Protein AF-A0A2T2SKV2-F1 (afdb_monomer)

pLDDT: mean 93.71, std 6.04, range [60.0, 97.75]

Structure (mmCIF, N/CA/C/O backbone):
data_AF-A0A2T2SKV2-F1
#
_entry.id   AF-A0A2T2SKV2-F1
#
loop_
_atom_site.group_PDB
_atom_site.id
_atom_site.type_symbol
_atom_site.label_atom_id
_atom_site.label_alt_id
_atom_site.label_comp_id
_atom_site.label_asym_id
_atom_site.label_entity_id
_atom_site.label_seq_id
_atom_site.pdbx_PDB_ins_code
_atom_site.Cartn_x
_atom_site.Cartn_y
_atom_site.Cartn_z
_atom_site.occupancy
_atom_site.B_iso_or_equiv
_atom_site.auth_seq_id
_atom_site.auth_comp_id
_atom_site.auth_asym_id
_atom_site.auth_atom_id
_atom_site.pdbx_PDB_model_num
ATOM 1 N N . ILE A 1 1 ? 1.742 2.464 10.432 1.00 84.69 1 ILE A N 1
ATOM 2 C CA . ILE A 1 1 ? 1.224 1.492 11.428 1.00 84.69 1 ILE A CA 1
ATOM 3 C C . ILE A 1 1 ? 1.933 1.768 12.739 1.00 84.69 1 ILE A C 1
ATOM 5 O O . ILE A 1 1 ? 3.152 1.879 12.717 1.00 84.69 1 ILE A O 1
ATOM 9 N N . GLN A 1 2 ? 1.196 1.938 13.837 1.00 93.94 2 GLN A N 1
ATOM 10 C CA . GLN A 1 2 ? 1.778 2.129 15.170 1.00 93.94 2 GLN A CA 1
ATOM 11 C C . GLN A 1 2 ? 1.943 0.753 15.824 1.00 93.94 2 GLN A C 1
ATOM 13 O O . GLN A 1 2 ? 0.970 0.195 16.320 1.00 93.94 2 GLN A O 1
ATOM 18 N N . LYS A 1 3 ? 3.142 0.164 15.730 1.00 94.31 3 LYS A N 1
ATOM 19 C CA . LYS A 1 3 ? 3.377 -1.242 16.102 1.00 94.31 3 LYS A CA 1
ATOM 20 C C . LYS A 1 3 ? 3.103 -1.505 17.584 1.00 94.31 3 LYS A C 1
ATOM 22 O O . LYS A 1 3 ? 2.394 -2.457 17.886 1.00 94.31 3 LYS A O 1
ATOM 27 N N . ASP A 1 4 ? 3.579 -0.634 18.470 1.00 94.44 4 ASP A N 1
ATOM 28 C CA . ASP A 1 4 ? 3.432 -0.811 19.923 1.00 94.44 4 ASP A CA 1
ATOM 29 C C . ASP A 1 4 ? 1.962 -0.770 20.354 1.00 94.44 4 ASP A C 1
ATOM 31 O O . ASP A 1 4 ? 1.507 -1.639 21.091 1.00 94.44 4 ASP A O 1
ATOM 35 N N . VAL A 1 5 ? 1.181 0.154 19.783 1.00 96.31 5 VAL A N 1
ATOM 36 C CA . VAL A 1 5 ? -0.270 0.237 20.018 1.00 96.31 5 VAL A CA 1
ATOM 37 C C . VAL A 1 5 ? -0.974 -1.047 19.576 1.00 96.31 5 VAL A C 1
ATOM 39 O O . VAL A 1 5 ? -1.855 -1.539 20.272 1.00 96.31 5 VAL A O 1
ATOM 42 N N . VAL A 1 6 ? -0.592 -1.616 18.428 1.00 96.69 6 VAL A N 1
ATOM 43 C CA . VAL A 1 6 ? -1.162 -2.885 17.947 1.00 96.69 6 VAL A CA 1
ATOM 44 C C . VAL A 1 6 ? -0.802 -4.040 18.882 1.00 96.69 6 VAL A C 1
ATOM 46 O O 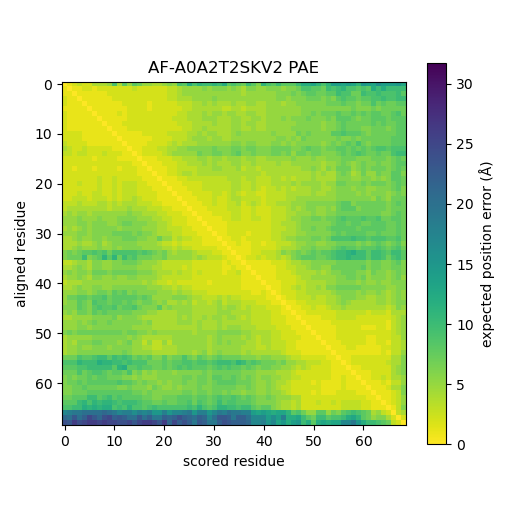. VAL A 1 6 ? -1.668 -4.864 19.166 1.00 96.69 6 VAL A O 1
ATOM 49 N N . ARG A 1 7 ? 0.440 -4.096 19.379 1.00 96.19 7 ARG A N 1
ATOM 50 C CA . ARG A 1 7 ? 0.873 -5.132 20.328 1.00 96.19 7 ARG A CA 1
ATOM 51 C C . ARG A 1 7 ? 0.051 -5.103 21.607 1.00 96.19 7 ARG A C 1
ATOM 53 O O . ARG A 1 7 ? -0.489 -6.135 21.980 1.00 96.19 7 ARG A O 1
ATOM 60 N N . GLU A 1 8 ? -0.082 -3.925 22.210 1.00 96.81 8 GLU A N 1
ATOM 61 C CA . GLU A 1 8 ? -0.854 -3.726 23.440 1.00 96.81 8 GLU A CA 1
ATOM 62 C C . GLU A 1 8 ? -2.349 -4.002 23.231 1.00 96.81 8 GLU A C 1
ATOM 64 O O . GLU A 1 8 ? -2.982 -4.651 24.053 1.00 96.81 8 GLU A O 1
ATOM 69 N N . THR A 1 9 ? -2.925 -3.537 22.118 1.00 97.75 9 THR A N 1
ATOM 70 C CA . THR A 1 9 ? -4.378 -3.629 21.882 1.00 97.75 9 THR A CA 1
ATOM 71 C C . THR A 1 9 ? -4.848 -5.052 21.576 1.00 97.75 9 THR A C 1
ATOM 73 O O . THR A 1 9 ? -5.983 -5.400 21.895 1.00 97.75 9 THR A O 1
ATOM 76 N N . TYR A 1 10 ? -4.016 -5.850 20.903 1.00 96.44 10 TYR A N 1
ATOM 77 C CA . TYR A 1 10 ? -4.399 -7.167 20.381 1.00 96.44 10 TYR A CA 1
ATOM 78 C C . TYR A 1 10 ? -3.580 -8.321 20.969 1.00 96.44 10 TYR A C 1
ATOM 80 O O . TYR A 1 10 ? -3.613 -9.419 20.415 1.00 96.44 10 TYR A O 1
ATOM 88 N N . ASP A 1 11 ? -2.831 -8.072 22.046 1.00 97.25 11 ASP A N 1
ATOM 89 C CA . ASP A 1 11 ? -1.997 -9.064 22.732 1.00 97.25 11 ASP A CA 1
ATOM 90 C C . ASP A 1 11 ? -1.043 -9.812 21.777 1.00 97.25 11 ASP A C 1
ATOM 92 O O . ASP A 1 11 ? -0.889 -11.036 21.836 1.00 97.25 11 ASP A O 1
ATOM 96 N N . VAL A 1 12 ? -0.410 -9.084 20.846 1.00 96.75 12 VAL A N 1
ATOM 97 C CA . VAL A 1 12 ? 0.506 -9.695 19.867 1.00 96.75 12 VAL A CA 1
ATOM 98 C C . VAL A 1 12 ? 1.783 -10.144 20.584 1.00 96.75 12 VAL A C 1
ATOM 100 O O . VAL A 1 12 ? 2.474 -9.286 21.140 1.00 96.75 12 VAL A O 1
ATOM 103 N N . PRO A 1 13 ? 2.161 -11.438 20.535 1.00 97.50 13 PRO A N 1
ATOM 104 C CA . PRO A 1 13 ? 3.353 -11.908 21.232 1.00 97.50 13 PRO A CA 1
ATOM 105 C C . PRO A 1 13 ? 4.639 -11.286 20.675 1.00 97.50 13 PRO A C 1
ATOM 107 O O . PRO A 1 13 ? 4.715 -10.908 19.502 1.00 97.50 13 PRO A O 1
ATOM 110 N N . GLU A 1 14 ? 5.672 -11.229 21.514 1.00 95.25 14 GLU A N 1
ATOM 111 C CA . GLU A 1 14 ? 6.965 -10.605 21.189 1.00 95.25 14 GLU A CA 1
ATOM 112 C C . GLU A 1 14 ? 7.641 -11.223 19.957 1.00 95.25 14 GLU A C 1
ATOM 114 O O . GLU A 1 14 ? 8.261 -10.516 19.164 1.00 95.25 14 GLU A O 1
ATOM 119 N N . ASP A 1 15 ? 7.440 -12.525 19.741 1.00 97.06 15 ASP A N 1
ATOM 120 C CA . ASP A 1 15 ? 8.030 -13.271 18.624 1.00 97.06 15 ASP A CA 1
ATOM 121 C C . ASP A 1 15 ? 7.346 -12.998 17.268 1.00 97.06 15 ASP A C 1
ATOM 123 O O . ASP A 1 15 ? 7.759 -13.535 16.239 1.00 97.06 15 ASP A O 1
ATOM 127 N N . PHE A 1 16 ? 6.298 -12.166 17.243 1.00 96.75 16 PHE A N 1
ATOM 128 C CA . PHE A 1 16 ? 5.594 -11.764 16.026 1.00 96.75 16 PHE A CA 1
ATOM 129 C C . PHE A 1 16 ? 5.750 -10.270 15.769 1.00 96.75 16 PHE A C 1
ATOM 131 O O . PHE A 1 16 ? 5.711 -9.461 16.692 1.00 96.75 16 PHE A O 1
ATOM 138 N N . GLU A 1 17 ? 5.868 -9.876 14.500 1.00 94.75 17 GLU A N 1
ATOM 139 C CA . GLU A 1 17 ? 5.957 -8.470 14.100 1.00 94.75 17 GLU A CA 1
ATOM 140 C C . GLU A 1 17 ? 4.729 -8.032 13.280 1.00 94.75 17 GLU A C 1
ATOM 142 O O . GLU A 1 17 ? 4.447 -8.613 12.228 1.00 94.75 17 GLU A O 1
ATOM 147 N N . PRO A 1 18 ? 3.998 -6.982 13.704 1.00 95.50 18 PRO A N 1
ATOM 148 C CA . PRO A 1 18 ? 2.952 -6.383 12.882 1.00 95.50 18 PRO A CA 1
ATOM 149 C C . PRO A 1 18 ? 3.538 -5.699 11.635 1.00 95.50 18 PRO A C 1
ATOM 151 O O . PRO A 1 18 ? 4.174 -4.645 11.727 1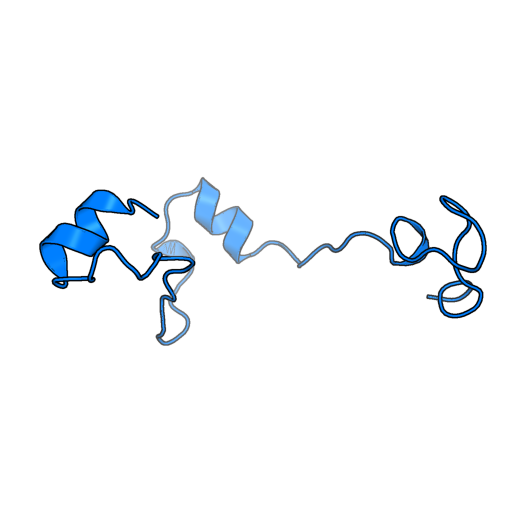.00 95.50 18 PRO A O 1
ATOM 154 N N . MET A 1 19 ? 3.289 -6.282 10.459 1.00 94.88 19 MET A N 1
ATOM 155 C CA . MET A 1 19 ? 3.838 -5.796 9.182 1.00 94.88 19 MET A CA 1
ATOM 156 C C . MET A 1 19 ? 2.898 -4.850 8.429 1.00 94.88 19 MET A C 1
ATOM 158 O O . MET A 1 19 ? 3.339 -3.853 7.858 1.00 94.88 19 MET A O 1
ATOM 162 N N . ALA A 1 20 ? 1.600 -5.157 8.414 1.00 95.25 20 ALA A N 1
ATOM 163 C CA . ALA A 1 20 ? 0.602 -4.453 7.616 1.00 95.25 20 ALA A CA 1
ATOM 164 C C . ALA A 1 20 ? -0.748 -4.394 8.349 1.00 95.25 20 ALA A C 1
ATOM 166 O O . ALA A 1 20 ? -1.081 -5.287 9.122 1.00 95.25 20 ALA A O 1
ATOM 167 N N . GLY A 1 21 ? -1.530 -3.348 8.081 1.00 93.50 21 GLY A N 1
ATOM 168 C CA . GLY A 1 21 ? -2.936 -3.249 8.462 1.00 93.50 21 GLY A CA 1
ATOM 169 C C . GLY A 1 21 ? -3.764 -3.079 7.195 1.00 93.50 21 GLY A C 1
ATOM 170 O O . GLY A 1 21 ? -3.433 -2.234 6.365 1.00 93.50 21 GLY A O 1
ATOM 171 N N . LEU A 1 22 ? -4.795 -3.904 7.024 1.00 95.44 22 LEU A N 1
ATOM 172 C CA . LEU A 1 22 ? -5.653 -3.887 5.843 1.00 95.44 22 LEU A CA 1
ATOM 173 C C . LEU A 1 22 ? -7.031 -3.358 6.241 1.00 95.44 22 LEU A C 1
ATOM 175 O O . LEU A 1 22 ? -7.724 -3.972 7.049 1.00 95.44 22 LEU A O 1
ATOM 179 N N . ALA A 1 23 ? -7.432 -2.233 5.654 1.00 94.81 23 ALA A N 1
ATOM 180 C CA . ALA A 1 23 ? -8.813 -1.775 5.708 1.00 94.81 23 ALA A CA 1
ATOM 181 C C . ALA A 1 23 ? -9.612 -2.511 4.625 1.00 94.81 23 ALA A C 1
ATOM 183 O O . ALA A 1 23 ? -9.272 -2.432 3.445 1.00 94.81 23 ALA A O 1
ATOM 184 N N . VAL A 1 24 ? -10.655 -3.239 5.022 1.00 96.94 24 VAL A N 1
ATOM 185 C CA . VAL A 1 24 ? -11.514 -4.003 4.108 1.00 96.94 24 VAL A CA 1
ATOM 186 C C . VAL A 1 24 ? -12.944 -3.500 4.249 1.00 96.94 24 VAL A C 1
ATOM 188 O O . VAL A 1 24 ? -13.493 -3.469 5.348 1.00 96.94 24 VAL A O 1
ATOM 191 N N . GLY A 1 25 ? -13.544 -3.104 3.131 1.00 96.38 25 GLY A N 1
ATOM 192 C CA . GLY A 1 25 ? -14.892 -2.555 3.071 1.00 96.38 25 GLY A CA 1
ATOM 193 C C . GLY A 1 25 ? -15.299 -2.250 1.633 1.00 96.38 25 GLY A C 1
ATOM 194 O O . GLY A 1 25 ? -14.544 -2.509 0.695 1.00 96.38 25 GLY A O 1
ATOM 195 N N . TYR A 1 26 ? -16.501 -1.710 1.461 1.00 97.00 26 TYR A N 1
ATOM 196 C CA . TYR A 1 26 ? -16.969 -1.230 0.161 1.00 97.00 26 TYR A CA 1
ATOM 197 C C . TYR A 1 26 ? -16.365 0.138 -0.173 1.00 97.00 26 TYR A C 1
ATOM 199 O O . TYR A 1 26 ? -16.036 0.909 0.728 1.00 97.00 26 TYR A O 1
ATOM 207 N N . LEU A 1 27 ? -16.251 0.440 -1.470 1.00 94.50 27 LEU A N 1
ATOM 208 C CA . LEU A 1 27 ? -15.812 1.754 -1.935 1.00 94.50 27 LEU A CA 1
ATOM 209 C C . LEU A 1 27 ? -16.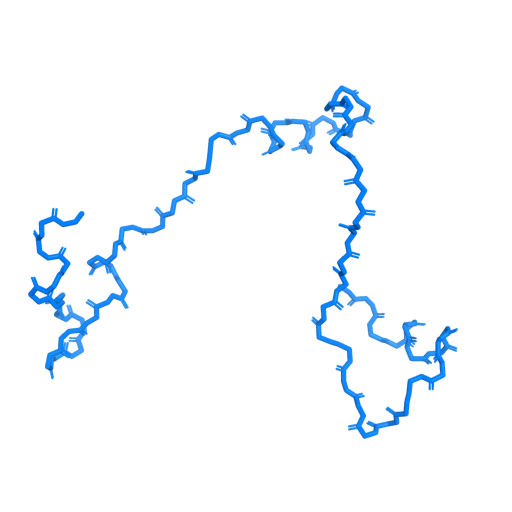835 2.818 -1.512 1.00 94.50 27 LEU A C 1
ATOM 211 O O . LEU A 1 27 ? -18.025 2.685 -1.801 1.00 94.50 27 LEU A O 1
ATOM 215 N N . GLY A 1 28 ? -16.363 3.841 -0.803 1.00 94.50 28 GLY A N 1
ATOM 216 C CA . GLY A 1 28 ? -17.173 4.978 -0.372 1.00 94.50 28 GLY A CA 1
ATOM 217 C C . GLY A 1 28 ? -17.203 6.108 -1.399 1.00 94.50 28 GLY A C 1
ATOM 218 O O . GLY A 1 28 ? -16.571 6.034 -2.450 1.00 94.50 28 GLY A O 1
ATOM 219 N N . ASP A 1 29 ? -17.931 7.173 -1.071 1.00 95.88 29 ASP A N 1
ATOM 220 C CA . ASP A 1 29 ? -17.895 8.427 -1.826 1.00 95.88 29 ASP A CA 1
ATOM 221 C C . ASP A 1 29 ? -16.580 9.175 -1.529 1.00 95.88 29 ASP A C 1
ATOM 223 O O . ASP A 1 29 ? -16.340 9.501 -0.364 1.00 95.88 29 ASP A O 1
ATOM 227 N N . PRO A 1 30 ? -15.726 9.468 -2.527 1.00 94.94 30 PRO A N 1
ATOM 228 C CA . PRO A 1 30 ? -14.480 10.193 -2.302 1.00 94.94 30 PRO A CA 1
ATOM 229 C C . PRO A 1 30 ? -14.671 11.579 -1.673 1.00 94.94 30 PRO A C 1
ATOM 231 O O . PRO A 1 30 ? -13.758 12.051 -1.003 1.00 94.94 30 PRO A O 1
ATOM 234 N N . ASP A 1 31 ? -15.832 12.225 -1.830 1.00 96.12 31 ASP A N 1
ATOM 235 C CA . ASP A 1 31 ? -16.064 13.590 -1.333 1.00 96.12 31 ASP A CA 1
ATOM 236 C C . ASP A 1 31 ? -16.115 13.683 0.204 1.00 96.12 31 ASP A C 1
ATOM 238 O O . ASP A 1 31 ? -15.995 14.772 0.768 1.00 96.12 31 ASP A O 1
ATOM 242 N N . VAL A 1 32 ? -16.223 12.545 0.904 1.00 96.19 32 VAL A N 1
ATOM 243 C CA . VAL A 1 32 ? -16.145 12.488 2.376 1.00 96.19 32 VAL A CA 1
ATOM 244 C C . VAL A 1 32 ? -14.707 12.565 2.900 1.00 96.19 32 VAL A C 1
ATOM 246 O O . VAL A 1 32 ? -14.498 12.753 4.100 1.00 96.19 32 VAL A O 1
ATOM 249 N N . LEU A 1 33 ? -13.708 12.388 2.029 1.00 96.19 33 LEU A N 1
ATOM 250 C CA . LEU A 1 33 ? -12.297 12.412 2.406 1.00 96.19 33 LEU A CA 1
ATOM 251 C C . LEU A 1 33 ? -11.787 13.856 2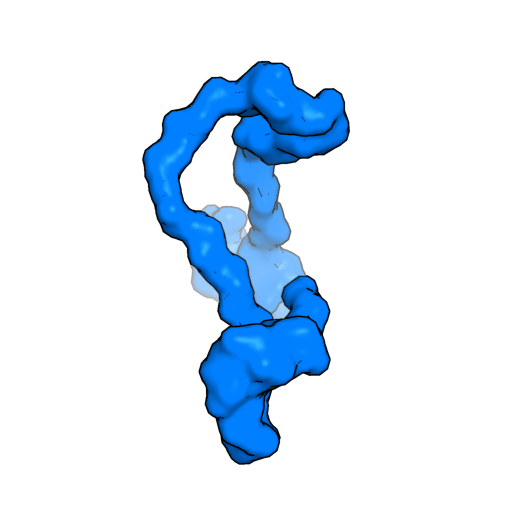.571 1.00 96.19 33 LEU A C 1
ATOM 253 O O . LEU A 1 33 ? -12.316 14.779 1.951 1.00 96.19 33 LEU A O 1
ATOM 257 N N . PRO A 1 34 ? -10.718 14.093 3.352 1.00 96.00 34 PRO A N 1
ATOM 258 C CA . PRO A 1 34 ? -10.027 15.382 3.364 1.00 96.00 34 PRO A CA 1
ATOM 259 C C . PRO A 1 34 ? -9.488 15.753 1.967 1.00 96.00 34 PRO A C 1
ATOM 261 O O . PRO A 1 34 ? -9.050 14.851 1.251 1.00 96.00 34 PRO A O 1
ATOM 264 N N . PRO A 1 35 ? -9.407 17.046 1.590 1.00 89.62 35 PRO A N 1
ATOM 265 C CA . PRO A 1 35 ? -9.108 17.472 0.214 1.00 89.62 35 PRO A CA 1
ATOM 266 C C . PRO A 1 35 ? -7.898 16.790 -0.451 1.00 89.62 35 PRO A C 1
ATOM 268 O O . PRO A 1 35 ? -8.009 16.306 -1.572 1.00 89.62 35 PRO A O 1
ATOM 271 N N . GLY A 1 36 ? -6.764 16.650 0.249 1.00 90.12 36 GLY A N 1
ATOM 272 C CA . GLY A 1 36 ? -5.573 15.990 -0.315 1.00 90.12 36 GLY A CA 1
ATOM 273 C C . GLY A 1 36 ? -5.736 14.482 -0.574 1.00 90.12 36 GLY A C 1
ATOM 274 O O . GLY A 1 36 ? -5.080 13.919 -1.450 1.00 90.12 36 GLY A O 1
ATOM 275 N N . GLN A 1 37 ? -6.625 13.816 0.166 1.00 94.69 37 GLN A N 1
ATOM 276 C CA . GLN A 1 37 ? -6.947 12.405 -0.056 1.00 94.69 37 GLN A CA 1
ATOM 277 C C . GLN A 1 37 ? -7.944 12.231 -1.208 1.00 94.69 37 GLN A C 1
ATOM 279 O O . GLN A 1 37 ? -7.835 11.249 -1.932 1.00 94.69 37 GLN A O 1
ATOM 284 N N . GLN A 1 38 ? -8.842 13.198 -1.442 1.00 95.62 38 GLN A N 1
ATOM 285 C CA . GLN A 1 38 ? -9.771 13.168 -2.582 1.00 95.62 38 GLN A CA 1
ATOM 286 C C . GLN A 1 38 ? -9.028 13.144 -3.922 1.00 95.62 38 GLN A C 1
ATOM 288 O O . GLN A 1 38 ? -9.356 12.353 -4.805 1.00 95.62 38 GLN A O 1
ATOM 293 N N . GLU A 1 39 ? -8.008 13.996 -4.070 1.00 93.00 39 GLU A N 1
ATOM 294 C CA . GLU A 1 39 ? -7.171 14.034 -5.273 1.00 93.00 39 GLU A CA 1
ATOM 295 C C . GLU A 1 39 ? -6.458 12.697 -5.496 1.00 93.00 39 GLU A C 1
ATOM 297 O O . GLU A 1 39 ? -6.457 12.171 -6.608 1.00 93.00 39 GLU A O 1
ATOM 302 N N . SER A 1 40 ? -5.905 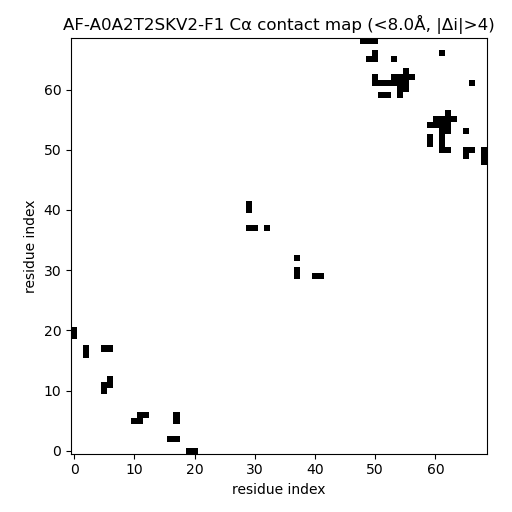12.117 -4.427 1.00 92.44 40 SER A N 1
ATOM 303 C CA . SER A 1 40 ? -5.175 10.845 -4.484 1.00 92.44 40 SER A CA 1
ATOM 304 C C . SER A 1 40 ? -6.087 9.658 -4.809 1.00 92.44 40 SER A C 1
ATOM 306 O O . SER A 1 40 ? -5.691 8.784 -5.574 1.00 92.44 40 SER A O 1
ATOM 308 N N . GLU A 1 41 ? -7.311 9.643 -4.271 1.00 94.88 41 GLU A N 1
ATOM 309 C CA . GLU A 1 41 ? -8.324 8.609 -4.530 1.00 94.88 41 GLU A CA 1
ATOM 310 C C . GLU A 1 41 ? -8.781 8.613 -5.998 1.00 94.88 41 GLU A C 1
ATOM 312 O O . GLU A 1 41 ? -9.048 7.565 -6.584 1.00 94.88 41 GLU A O 1
ATOM 317 N N . ARG A 1 42 ? -8.851 9.799 -6.618 1.00 94.00 42 ARG A N 1
ATOM 318 C CA . ARG A 1 42 ? -9.284 9.977 -8.014 1.00 94.00 42 ARG A CA 1
ATOM 319 C C . ARG A 1 42 ? -8.138 9.874 -9.024 1.00 94.00 42 ARG A C 1
ATOM 321 O O . ARG A 1 42 ? -8.398 9.734 -10.220 1.00 94.00 42 ARG A O 1
ATOM 328 N N . ALA A 1 43 ? -6.889 9.983 -8.578 1.00 93.75 43 ALA A N 1
ATOM 329 C CA . ALA A 1 43 ? -5.736 9.982 -9.464 1.00 93.75 43 ALA A CA 1
ATOM 330 C C . ALA A 1 43 ? -5.574 8.626 -10.181 1.00 93.75 43 ALA A C 1
ATOM 332 O O . ALA A 1 43 ? -5.711 7.565 -9.563 1.00 93.75 43 ALA A O 1
ATOM 333 N N . PRO A 1 44 ? -5.232 8.617 -11.483 1.00 94.94 44 PRO A N 1
ATOM 334 C CA . PRO A 1 44 ? -4.902 7.378 -12.171 1.00 94.94 44 PRO A CA 1
ATOM 335 C C . PRO A 1 44 ? -3.659 6.735 -11.543 1.00 94.94 44 PRO A C 1
ATOM 337 O O . PRO A 1 44 ? -2.700 7.409 -11.163 1.00 94.94 44 PRO A O 1
ATOM 340 N N . ARG A 1 45 ? -3.648 5.401 -11.466 1.00 94.25 45 ARG A N 1
ATOM 341 C CA . ARG A 1 45 ? -2.487 4.650 -10.976 1.00 94.25 45 ARG A CA 1
ATOM 342 C C . ARG A 1 45 ? -1.315 4.816 -11.939 1.00 94.25 45 ARG A C 1
ATOM 344 O O . ARG A 1 45 ? -1.355 4.289 -13.044 1.00 94.25 45 ARG A O 1
ATOM 351 N N . SER A 1 46 ? -0.238 5.437 -11.479 1.00 92.94 46 SER A N 1
ATOM 352 C CA . SER A 1 46 ? 1.067 5.381 -12.139 1.00 92.94 46 SER A CA 1
ATOM 353 C C . SER A 1 46 ? 1.911 4.243 -11.561 1.00 92.94 46 SER A C 1
ATOM 355 O O . SER A 1 46 ? 1.755 3.833 -10.403 1.00 92.94 46 SER A O 1
ATOM 357 N N . ARG A 1 47 ? 2.783 3.666 -12.381 1.00 94.44 47 ARG A N 1
ATOM 358 C CA . ARG A 1 47 ? 3.784 2.672 -11.980 1.00 94.44 47 ARG A CA 1
ATOM 359 C C . ARG A 1 47 ? 5.112 3.070 -12.607 1.00 94.44 47 ARG A C 1
ATOM 361 O O . ARG A 1 47 ? 5.112 3.759 -13.622 1.00 94.44 47 ARG A O 1
ATOM 368 N N . ARG A 1 48 ? 6.216 2.658 -11.982 1.00 94.06 48 ARG A N 1
ATOM 369 C CA . ARG A 1 48 ? 7.524 2.766 -12.629 1.00 94.06 48 ARG A CA 1
ATOM 370 C C . ARG A 1 48 ? 7.537 1.830 -13.845 1.00 94.06 48 ARG A C 1
ATOM 372 O O . ARG A 1 48 ? 7.013 0.718 -13.698 1.00 94.06 48 ARG A O 1
ATOM 379 N N . PRO A 1 49 ? 8.063 2.268 -14.998 1.00 94.06 49 PRO A N 1
ATOM 380 C CA . PRO A 1 49 ? 8.386 1.393 -16.119 1.00 94.06 49 PRO A CA 1
ATOM 381 C C . PRO A 1 49 ? 9.195 0.176 -15.662 1.00 94.06 49 PRO A C 1
ATOM 383 O O . PRO A 1 49 ? 9.964 0.262 -14.705 1.00 94.06 49 PRO A O 1
ATOM 386 N N . LEU A 1 50 ? 8.969 -0.980 -16.287 1.00 95.19 50 LEU A N 1
ATOM 387 C CA . LEU A 1 50 ? 9.621 -2.221 -15.862 1.00 95.19 50 LEU A CA 1
ATOM 388 C C . LEU A 1 50 ? 11.126 -2.201 -16.154 1.00 95.19 50 LEU A C 1
ATOM 390 O O . LEU A 1 50 ? 11.905 -2.698 -15.344 1.00 95.19 50 LEU A O 1
ATOM 394 N N . ASP A 1 51 ? 11.532 -1.596 -17.266 1.00 94.56 51 ASP A N 1
ATOM 395 C CA . ASP A 1 51 ? 12.930 -1.421 -17.673 1.00 94.56 51 ASP A CA 1
ATOM 396 C C . ASP A 1 51 ? 13.763 -0.595 -16.673 1.00 94.56 51 ASP A C 1
ATOM 398 O O . ASP A 1 51 ? 14.976 -0.771 -16.599 1.00 94.56 51 ASP A O 1
ATOM 402 N N . GLU A 1 52 ? 13.131 0.224 -15.826 1.00 94.19 52 GLU A N 1
ATOM 403 C CA . GLU A 1 52 ? 13.814 0.953 -14.749 1.00 94.19 52 GLU A CA 1
ATOM 404 C C . GLU A 1 52 ? 14.267 0.062 -13.576 1.00 94.19 52 GLU A C 1
ATOM 406 O O . GLU A 1 52 ? 15.121 0.483 -12.793 1.00 94.19 52 GLU A O 1
ATOM 411 N N . PHE A 1 53 ? 13.681 -1.128 -13.377 1.00 94.81 53 PHE A N 1
ATOM 412 C CA . PHE A 1 53 ? 13.972 -1.952 -12.189 1.00 94.81 53 PHE A CA 1
ATOM 413 C C . PHE A 1 53 ? 14.005 -3.471 -12.412 1.00 94.81 53 PHE A C 1
ATOM 415 O O . PHE A 1 53 ? 14.252 -4.219 -11.463 1.00 94.81 53 PHE A O 1
ATOM 422 N N . VAL A 1 54 ? 13.766 -3.945 -13.634 1.00 95.88 54 VAL A N 1
ATOM 423 C CA . VAL A 1 54 ? 13.868 -5.358 -14.014 1.00 95.88 54 VAL A CA 1
ATOM 424 C C . VAL A 1 54 ? 15.131 -5.551 -14.847 1.00 95.88 54 VAL A C 1
ATOM 426 O O . VAL A 1 54 ? 15.140 -5.332 -16.058 1.00 95.88 54 VAL A O 1
ATOM 429 N N . PHE A 1 55 ? 16.207 -5.962 -14.178 1.00 95.81 55 PHE A N 1
ATOM 430 C CA . PHE A 1 55 ? 17.511 -6.171 -14.807 1.00 95.81 55 PHE A CA 1
ATOM 431 C C . PHE A 1 55 ? 17.695 -7.607 -15.307 1.00 95.81 55 PHE A C 1
ATOM 433 O O . PHE A 1 55 ? 17.103 -8.543 -14.764 1.00 95.81 55 PHE A O 1
ATOM 4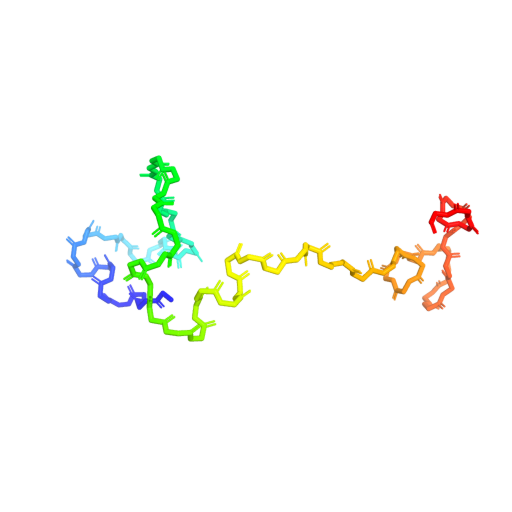40 N N . GLY A 1 56 ? 18.501 -7.757 -16.358 1.00 94.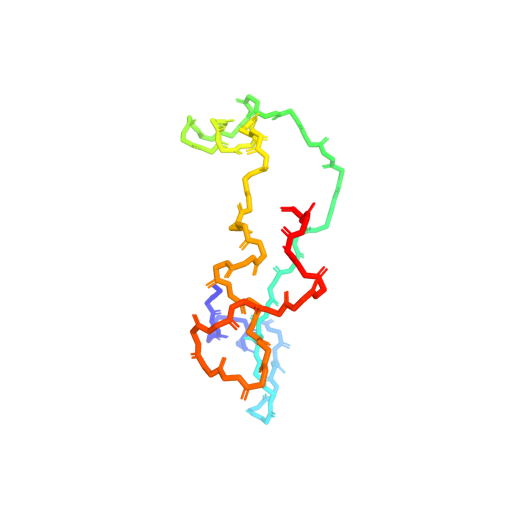56 56 GLY A N 1
ATOM 441 C CA . GLY A 1 56 ? 18.891 -9.038 -16.942 1.00 94.56 56 GLY A CA 1
ATOM 442 C C . GLY A 1 56 ? 20.158 -9.609 -16.306 1.00 94.56 56 GLY A C 1
ATOM 443 O O . GLY A 1 56 ? 20.321 -9.602 -15.086 1.00 94.56 56 GLY A O 1
ATOM 444 N N . ASP A 1 57 ? 21.064 -10.100 -17.150 1.00 95.44 57 ASP A N 1
ATOM 445 C CA . ASP A 1 57 ? 22.324 -10.719 -16.718 1.00 95.44 57 ASP A CA 1
ATOM 446 C C . ASP A 1 57 ? 23.292 -9.721 -16.056 1.00 95.44 57 ASP A C 1
ATOM 448 O O . ASP A 1 57 ? 24.173 -10.116 -15.288 1.00 95.44 57 ASP A O 1
ATOM 452 N N . GLU A 1 58 ? 23.114 -8.425 -16.322 1.00 96.19 58 GLU A N 1
ATOM 453 C CA . GLU A 1 58 ? 23.932 -7.343 -15.785 1.00 96.19 58 GLU A CA 1
ATOM 454 C C . GLU A 1 58 ? 23.075 -6.358 -14.980 1.00 96.19 58 GLU A C 1
ATOM 456 O O . GLU A 1 58 ? 21.969 -5.981 -15.375 1.00 96.19 58 GLU A O 1
ATOM 461 N N . TRP A 1 59 ? 23.600 -5.918 -13.833 1.00 95.31 59 TRP A N 1
ATOM 462 C CA . TRP A 1 59 ? 22.974 -4.872 -13.022 1.00 95.31 59 TRP A CA 1
ATOM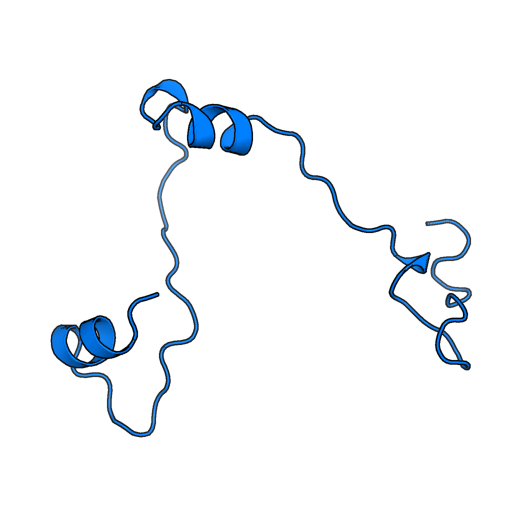 463 C C . TRP A 1 59 ? 22.801 -3.588 -13.845 1.00 95.31 59 TRP A C 1
ATOM 465 O O . TRP A 1 59 ? 23.676 -3.251 -14.638 1.00 95.31 59 TRP A O 1
ATOM 475 N N . GLU A 1 60 ? 21.685 -2.879 -13.654 1.00 94.19 60 GLU A N 1
ATOM 476 C CA . GLU A 1 60 ? 21.325 -1.661 -14.409 1.00 94.19 60 GLU A CA 1
ATOM 477 C C . GLU A 1 60 ? 21.136 -1.852 -15.925 1.00 94.19 60 GLU A C 1
ATOM 479 O O . GLU A 1 60 ? 20.881 -0.881 -16.636 1.00 94.19 60 GLU A O 1
ATOM 484 N N . THR A 1 61 ? 21.167 -3.091 -16.422 1.00 95.19 61 THR A N 1
ATOM 485 C CA . THR A 1 61 ? 20.843 -3.413 -17.816 1.00 95.19 61 THR A CA 1
ATOM 486 C C . THR A 1 61 ? 19.456 -4.052 -17.881 1.00 95.19 61 THR A C 1
ATOM 488 O O . THR A 1 61 ? 19.264 -5.114 -17.280 1.00 95.19 61 THR A O 1
ATOM 491 N N . PRO A 1 62 ? 18.473 -3.440 -18.574 1.00 95.56 62 PRO A N 1
ATOM 492 C CA . PRO A 1 62 ? 17.121 -3.986 -18.667 1.00 95.56 62 PRO A CA 1
ATOM 493 C C . PRO A 1 62 ? 17.103 -5.407 -19.234 1.00 95.56 62 PRO A C 1
ATOM 495 O O . PRO A 1 62 ? 17.846 -5.725 -20.162 1.00 95.56 62 PRO A O 1
ATOM 498 N N . ALA A 1 63 ? 16.243 -6.264 -18.686 1.00 95.75 63 ALA A N 1
ATOM 499 C CA . ALA A 1 63 ? 16.059 -7.613 -19.211 1.00 95.75 63 ALA A CA 1
ATOM 500 C C . ALA A 1 63 ? 15.380 -7.599 -20.594 1.00 95.75 63 ALA A C 1
ATOM 502 O O . ALA A 1 63 ? 14.436 -6.838 -20.809 1.00 95.75 63 ALA A O 1
ATOM 503 N N . ASP A 1 64 ? 15.752 -8.533 -21.478 1.00 94.25 64 ASP A N 1
ATOM 504 C CA . ASP A 1 64 ? 15.109 -8.713 -22.797 1.00 94.25 64 ASP A CA 1
ATOM 505 C C . ASP A 1 64 ? 13.579 -8.914 -22.705 1.00 94.25 64 ASP A C 1
ATOM 507 O O . ASP A 1 64 ? 12.817 -8.598 -23.614 1.00 94.25 64 ASP A O 1
ATOM 511 N N . LEU A 1 65 ? 13.100 -9.434 -21.568 1.00 93.06 65 LEU A N 1
ATOM 512 C CA . LEU A 1 65 ? 11.677 -9.644 -21.286 1.00 93.06 65 LEU A CA 1
ATOM 513 C C . LEU A 1 65 ? 10.866 -8.338 -21.228 1.00 93.06 65 LEU A C 1
ATOM 515 O O . LEU A 1 65 ? 9.651 -8.371 -21.418 1.00 93.06 65 LEU A O 1
ATOM 519 N N . VAL A 1 66 ? 11.512 -7.214 -20.911 1.00 94.00 66 VAL A N 1
ATOM 520 C CA . VAL A 1 66 ? 10.858 -5.913 -20.696 1.00 94.00 66 VAL A CA 1
ATOM 521 C C . VAL A 1 66 ? 11.227 -4.885 -21.766 1.00 94.00 66 VAL A C 1
ATOM 523 O O . VAL A 1 66 ? 10.857 -3.725 -21.639 1.00 94.00 66 VAL A O 1
ATOM 526 N N . SER A 1 67 ? 11.914 -5.302 -22.834 1.00 74.06 67 SER A N 1
ATOM 527 C CA . SER A 1 67 ? 12.390 -4.417 -23.909 1.00 74.06 67 SER A CA 1
ATOM 528 C C . SER A 1 67 ? 11.279 -3.782 -24.749 1.00 74.06 67 SER A C 1
ATOM 530 O O . SER A 1 67 ? 11.520 -2.759 -25.383 1.00 74.06 67 SER A O 1
ATOM 532 N N . ASP A 1 68 ? 10.082 -4.375 -24.744 1.00 68.19 68 ASP A N 1
ATOM 533 C CA . ASP A 1 68 ? 8.888 -3.904 -25.464 1.00 68.19 68 ASP A CA 1
ATOM 534 C C . ASP A 1 68 ? 7.718 -3.547 -24.512 1.00 68.19 68 ASP A C 1
ATOM 536 O O . ASP A 1 68 ? 6.575 -3.414 -24.962 1.00 68.19 68 ASP A O 1
ATOM 540 N N . ALA A 1 69 ? 7.971 -3.479 -23.196 1.00 60.00 69 ALA A N 1
ATOM 541 C CA . ALA A 1 69 ? 6.945 -3.327 -22.153 1.00 60.00 69 ALA A CA 1
ATOM 542 C C . ALA A 1 69 ? 6.594 -1.870 -21.812 1.00 60.00 69 ALA A C 1
ATOM 544 O O . ALA A 1 69 ? 7.490 -1.001 -21.851 1.00 60.00 69 ALA A O 1
#

Nearest PDB structures (foldseek)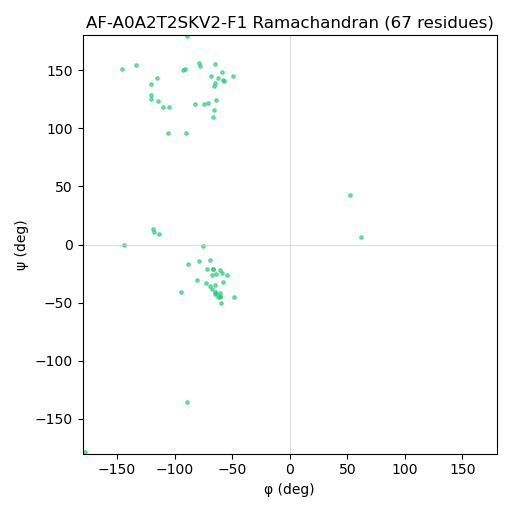:
  4eo3-assembly1_B  TM=8.957E-01  e=4.193E-01  Thermotoga maritima

Sequence (69 aa):
IQKDVVRETYDVPEDFEPMAGLAVGYLGDPDVLPPGQQESERAPRSRRPLDEFVFGDEWETPADLVSDA

Radius of gyration: 19.97 Å; Cα contacts (8 Å, |Δi|>4): 40; chains: 1; bounding box: 42×31×49 Å

Mean predicted aligned error: 5.07 Å

Solvent-accessible surface area (backbone atoms only — not comparable to full-atom values): 4817 Å² total; per-residue (Å²): 135,66,55,68,61,49,29,70,76,67,70,52,55,87,95,58,78,86,83,81,86,84,90,83,80,78,90,73,70,58,85,79,46,62,73,78,52,32,55,60,73,70,49,80,90,81,75,81,64,58,52,81,75,42,53,44,100,43,88,94,35,55,20,83,89,37,74,88,109

Foldseek 3Di:
DPFVCCCVVPVDDPVDGDDDDDDDDDDDDLVVDDPVSSCVVPDDDDDPQQQCPDADPDPNGGDPVRPPD

Secondary structure (DSSP, 8-state):
--HHHHHHHHT--TT--------------GGGS-HHHHHHHHS------GGGT-B-SSTTSB-GGGTT-